Protein AF-T1B4V7-F1 (afdb_monomer_lite)

Sequence (181 aa):
TNVVMVLEKPEAGGIEYLVDGLLSFVREELDERRVRHLRLEKLRATAIGRPRYAVTLAGGRFEALGVRPTDPAPSMGTASAWSPLPDPDRFYSTGIPDFDQLLGGGYRRGSFNAFEIDVNVGIDDYYMLFLPTFLNFLAQSRGMIAILAAGESHDKLRDSITRSSPPHLFDTRVRIADYTA

InterPro domains:
  IPR027417 P-loop containing nucleoside triphosphate hydrolase [G3DSA:3.40.50.300] (1-66)
  IPR046777 GvpD, basic region 2 [PF20440] (82-158)

Secondary structure (DSSP, 8-state):
-------SSS--TTHHHH-SEEEEEEEEEETTEEEEEEEEEEETTS--S--EEEEE-GGG--EETT---SS-SSTT---PPP-PPPPPTTEE--S-HHHHHHTTSSEETT--------TTS-HHHHHHHHHHHHHHHHHTT--EEE-PPTT--HHHHHHHHHTTS-HHHHHHHEEE-----

Structure (mmCIF, N/CA/C/O backbone):
data_AF-T1B4V7-F1
#
_entry.id   AF-T1B4V7-F1
#
loop_
_atom_site.group_PDB
_atom_site.id
_atom_site.type_symbol
_atom_site.label_atom_id
_atom_site.label_alt_id
_atom_site.label_comp_id
_atom_site.label_asym_id
_atom_site.label_entity_id
_atom_site.label_seq_id
_atom_site.pdbx_PDB_ins_code
_atom_site.Cartn_x
_atom_site.Cartn_y
_atom_site.Cartn_z
_atom_site.occupancy
_atom_site.B_iso_or_equiv
_atom_site.auth_seq_id
_atom_site.auth_comp_id
_atom_site.auth_asym_id
_atom_site.auth_atom_id
_atom_site.pdbx_PDB_model_num
ATOM 1 N N . THR A 1 1 ? 24.544 15.494 -23.584 1.00 76.88 1 THR A N 1
ATOM 2 C CA . THR A 1 1 ? 23.154 15.519 -24.081 1.00 76.88 1 THR A CA 1
ATOM 3 C C . THR A 1 1 ? 22.549 14.158 -23.866 1.00 76.88 1 THR A C 1
ATOM 5 O O . THR A 1 1 ? 23.184 13.186 -24.248 1.00 76.88 1 THR A O 1
ATOM 8 N N . ASN A 1 2 ? 21.372 14.082 -23.247 1.00 87.25 2 ASN A N 1
ATOM 9 C CA . ASN A 1 2 ? 20.660 12.819 -23.056 1.00 87.25 2 ASN A CA 1
ATOM 10 C C . ASN A 1 2 ? 19.648 12.665 -24.194 1.00 87.25 2 ASN A C 1
ATOM 12 O O . ASN A 1 2 ? 18.925 13.614 -24.492 1.00 87.25 2 ASN A O 1
ATOM 16 N N . VAL A 1 3 ? 19.619 11.500 -24.839 1.00 90.44 3 VAL A N 1
ATOM 17 C CA . VAL A 1 3 ? 18.687 11.191 -25.932 1.00 90.44 3 VAL A CA 1
ATOM 18 C C . VAL A 1 3 ? 17.715 10.130 -25.438 1.00 90.44 3 VAL A C 1
ATOM 20 O O . VAL A 1 3 ? 18.140 9.107 -24.906 1.00 90.44 3 VAL A O 1
ATOM 23 N N . VAL A 1 4 ? 16.418 10.372 -25.618 1.00 90.81 4 VAL A N 1
ATOM 24 C CA . VAL A 1 4 ? 15.360 9.402 -25.319 1.00 90.81 4 VAL A CA 1
ATOM 25 C C . VAL A 1 4 ? 14.711 8.997 -26.633 1.00 90.81 4 VAL A C 1
ATOM 27 O O . VAL A 1 4 ? 14.265 9.852 -27.395 1.00 90.81 4 VAL A O 1
ATOM 30 N N . MET A 1 5 ? 14.679 7.694 -26.898 1.00 89.00 5 MET A N 1
ATOM 31 C CA . MET A 1 5 ? 14.020 7.112 -28.065 1.00 89.00 5 MET A CA 1
ATOM 32 C C . MET A 1 5 ? 12.770 6.370 -27.600 1.00 89.00 5 MET A C 1
ATOM 34 O O . MET A 1 5 ? 12.821 5.636 -26.614 1.00 89.00 5 MET A O 1
ATOM 38 N N . VAL A 1 6 ? 11.655 6.562 -28.303 1.00 89.75 6 VAL A N 1
ATOM 39 C CA . VAL A 1 6 ? 10.386 5.883 -28.018 1.00 89.75 6 VAL A CA 1
ATOM 40 C C . VAL A 1 6 ? 10.058 4.973 -29.190 1.00 89.75 6 VAL A C 1
ATOM 42 O O . VAL A 1 6 ? 10.059 5.407 -30.340 1.00 89.75 6 VAL A O 1
ATOM 45 N N . LEU A 1 7 ? 9.802 3.706 -28.881 1.00 87.56 7 LEU A N 1
ATOM 46 C CA . LEU A 1 7 ? 9.502 2.661 -29.849 1.00 87.56 7 LEU A CA 1
ATOM 47 C C . LEU A 1 7 ? 8.114 2.107 -29.534 1.00 87.56 7 LEU A C 1
ATOM 49 O O . LEU A 1 7 ? 7.861 1.674 -28.413 1.00 87.56 7 LEU A O 1
ATOM 53 N N . GLU A 1 8 ? 7.215 2.123 -30.515 1.00 82.50 8 GLU A N 1
ATOM 54 C CA . GLU A 1 8 ? 5.866 1.562 -30.353 1.00 82.50 8 GLU A CA 1
ATOM 55 C C . GLU A 1 8 ? 5.839 0.042 -30.531 1.00 82.50 8 GLU A C 1
ATOM 57 O O . GLU A 1 8 ? 4.991 -0.641 -29.959 1.00 82.50 8 GLU A O 1
ATOM 62 N N . LYS A 1 9 ? 6.772 -0.498 -31.322 1.00 78.00 9 LYS A N 1
ATOM 63 C CA . LYS A 1 9 ? 6.921 -1.935 -31.553 1.00 78.00 9 LYS A CA 1
ATOM 64 C C . LYS A 1 9 ? 8.273 -2.399 -31.011 1.00 78.00 9 LYS A C 1
ATOM 66 O O . LYS A 1 9 ? 9.273 -1.736 -31.288 1.00 78.00 9 LYS A O 1
ATOM 71 N N . PRO A 1 10 ? 8.318 -3.522 -30.272 1.00 63.84 10 PRO A N 1
ATOM 72 C CA . PRO A 1 10 ? 9.559 -4.036 -29.692 1.00 63.84 10 PRO A CA 1
ATOM 73 C C . PRO A 1 10 ? 10.567 -4.476 -30.762 1.00 63.84 10 PRO A C 1
ATOM 75 O O . PRO A 1 10 ? 11.769 -4.440 -30.530 1.00 63.84 10 PRO A O 1
ATOM 78 N N . GLU A 1 11 ? 10.097 -4.834 -31.957 1.00 66.50 11 GLU A N 1
ATOM 79 C CA . GLU A 1 11 ? 10.934 -5.214 -33.095 1.00 66.50 11 GLU A CA 1
ATOM 80 C C . GLU A 1 11 ? 11.570 -3.978 -33.749 1.00 66.50 11 GLU A C 1
ATOM 82 O O . GLU A 1 11 ? 11.170 -3.523 -34.818 1.00 66.50 11 GLU A O 1
ATOM 87 N N . ALA A 1 12 ? 12.569 -3.406 -33.082 1.00 61.97 12 ALA A N 1
ATOM 88 C CA . ALA A 1 12 ? 13.307 -2.240 -33.551 1.00 61.97 12 ALA A CA 1
ATOM 89 C C . ALA A 1 12 ? 14.755 -2.601 -33.909 1.00 61.97 12 ALA A C 1
ATOM 91 O O . ALA A 1 12 ? 15.695 -2.006 -33.386 1.00 61.97 12 ALA A O 1
ATOM 92 N N . GLY A 1 13 ? 14.929 -3.602 -34.780 1.00 65.56 13 GLY A N 1
ATOM 93 C CA . GLY A 1 13 ? 16.118 -3.808 -35.626 1.00 65.56 13 GLY A CA 1
ATOM 94 C C . GLY A 1 13 ? 17.509 -3.581 -35.005 1.00 65.56 13 GLY A C 1
ATOM 95 O O . GLY A 1 13 ? 18.394 -3.103 -35.707 1.00 65.56 13 GLY A O 1
ATOM 96 N N . GLY A 1 14 ? 17.717 -3.877 -33.715 1.00 76.81 14 GLY A N 1
ATOM 97 C CA . GLY A 1 14 ? 19.012 -3.755 -33.031 1.00 76.81 14 GLY A CA 1
ATOM 98 C C . GLY A 1 14 ? 19.321 -2.421 -32.327 1.00 76.81 14 GLY A C 1
ATOM 99 O O . GLY A 1 14 ? 20.409 -2.285 -31.762 1.00 76.81 14 GLY A O 1
ATOM 100 N N . ILE A 1 15 ? 18.401 -1.447 -32.283 1.00 81.69 15 ILE A N 1
ATOM 101 C CA . ILE A 1 15 ? 18.613 -0.165 -31.564 1.00 81.69 15 ILE A CA 1
ATOM 102 C C . ILE A 1 15 ? 18.854 -0.385 -30.056 1.00 81.69 15 ILE A C 1
ATOM 104 O O . ILE A 1 15 ? 19.644 0.324 -29.431 1.00 81.69 15 ILE A O 1
ATOM 108 N N . GLU A 1 16 ? 18.249 -1.423 -29.480 1.00 81.62 16 GLU A N 1
ATOM 109 C CA . GLU A 1 16 ? 18.448 -1.882 -28.095 1.00 81.62 16 GLU A CA 1
ATOM 110 C C . GLU A 1 16 ? 19.919 -2.145 -27.704 1.00 81.62 16 GLU A C 1
ATOM 112 O O . GLU A 1 16 ? 20.308 -2.012 -26.534 1.00 81.62 16 GLU A O 1
ATOM 117 N N . TYR A 1 17 ? 20.778 -2.472 -28.677 1.00 83.50 17 TYR A N 1
ATOM 118 C CA . TYR A 1 17 ? 22.205 -2.691 -28.436 1.00 83.50 17 TYR A CA 1
ATOM 119 C C . TYR A 1 17 ? 22.995 -1.383 -28.327 1.00 83.50 17 TYR A C 1
ATOM 121 O O . TYR A 1 17 ? 24.008 -1.339 -27.619 1.00 83.50 17 TYR A O 1
ATOM 129 N N . LEU A 1 18 ? 22.521 -0.313 -28.970 1.00 88.69 18 LEU A N 1
ATOM 130 C CA . LEU A 1 18 ? 23.199 0.984 -29.016 1.00 88.69 18 LEU A CA 1
ATOM 131 C C . LEU A 1 18 ? 22.969 1.807 -27.745 1.00 88.69 18 LEU A C 1
ATOM 133 O O . LEU A 1 18 ? 23.861 2.540 -27.327 1.00 88.69 18 LEU A O 1
ATOM 137 N N . VAL A 1 19 ? 21.807 1.655 -27.109 1.00 90.69 19 VAL A N 1
ATOM 138 C CA . VAL A 1 19 ? 21.424 2.441 -25.929 1.00 90.69 19 VAL A CA 1
ATOM 139 C C . VAL A 1 19 ? 22.084 1.947 -24.640 1.00 90.69 19 VAL A C 1
ATOM 141 O O . VAL A 1 19 ? 22.336 0.750 -24.458 1.00 90.69 19 VAL A O 1
ATOM 144 N N . ASP A 1 20 ? 22.324 2.868 -23.708 1.00 92.81 20 ASP A N 1
ATOM 145 C CA . ASP A 1 20 ? 22.823 2.547 -22.366 1.00 92.81 20 ASP A CA 1
ATOM 146 C C . ASP A 1 20 ? 21.711 2.057 -21.430 1.00 92.81 20 ASP A C 1
ATOM 148 O O . ASP A 1 20 ? 21.983 1.283 -20.514 1.00 92.81 20 ASP A O 1
ATOM 152 N N . GLY A 1 21 ? 20.460 2.448 -21.688 1.00 92.50 21 GLY A N 1
ATOM 153 C CA . GLY A 1 21 ? 19.286 2.022 -20.934 1.00 92.50 21 GLY A CA 1
ATOM 154 C C . GLY A 1 21 ? 18.156 1.556 -21.847 1.00 92.50 21 GLY A C 1
ATOM 155 O O . GLY A 1 21 ? 17.891 2.190 -22.866 1.00 92.50 21 GLY A O 1
ATOM 156 N N . LEU A 1 22 ? 17.487 0.466 -21.472 1.00 93.06 22 LEU A N 1
ATOM 157 C CA . LEU A 1 22 ? 16.302 -0.055 -22.151 1.00 93.06 22 LEU A CA 1
ATOM 158 C C . LEU A 1 22 ? 15.193 -0.292 -21.131 1.00 93.06 22 LEU A C 1
ATOM 160 O O . LEU A 1 22 ? 15.389 -0.979 -20.126 1.00 93.06 22 LEU A O 1
ATOM 164 N N . LEU A 1 23 ? 14.030 0.283 -21.417 1.00 92.81 23 LEU A N 1
ATOM 165 C CA . LEU A 1 23 ? 12.834 0.177 -20.603 1.00 92.81 23 LEU A CA 1
ATOM 166 C C . LEU A 1 23 ? 11.677 -0.304 -21.474 1.00 92.81 23 LEU A C 1
ATOM 168 O O . LEU A 1 23 ? 11.495 0.187 -22.588 1.00 92.81 23 LEU A O 1
ATOM 172 N N . SER A 1 24 ? 10.877 -1.221 -20.945 1.00 92.62 24 SER A N 1
ATOM 173 C CA . SER A 1 24 ? 9.689 -1.742 -21.618 1.00 92.62 24 SER A CA 1
ATOM 174 C C . SER A 1 24 ? 8.443 -1.439 -20.799 1.00 92.62 24 SER A C 1
ATOM 176 O O . SER A 1 24 ? 8.417 -1.645 -19.588 1.00 92.62 24 SER A O 1
ATOM 178 N N . PHE A 1 25 ? 7.395 -0.956 -21.459 1.00 92.56 25 PHE A N 1
ATOM 179 C CA . PHE A 1 25 ? 6.104 -0.684 -20.833 1.00 92.56 25 PHE A CA 1
ATOM 180 C C . PHE A 1 25 ? 5.121 -1.752 -21.277 1.00 92.56 25 PHE A C 1
ATOM 182 O O . PHE A 1 25 ? 4.835 -1.891 -22.464 1.00 92.56 25 PHE A O 1
ATOM 189 N N . VAL A 1 26 ? 4.613 -2.510 -20.316 1.00 91.94 26 VAL A N 1
ATOM 190 C CA . VAL A 1 26 ? 3.757 -3.659 -20.575 1.00 91.94 26 VAL A CA 1
ATOM 191 C C . VAL A 1 26 ? 2.392 -3.405 -19.959 1.00 91.94 26 VAL A C 1
ATOM 193 O O . VAL A 1 26 ? 2.258 -2.900 -18.841 1.00 91.94 26 VAL A O 1
ATOM 196 N N . ARG A 1 27 ? 1.362 -3.767 -20.716 1.00 93.25 27 ARG A N 1
ATOM 197 C CA . ARG A 1 27 ? -0.009 -3.887 -20.241 1.00 93.25 27 ARG A CA 1
ATOM 198 C C . ARG A 1 27 ? -0.362 -5.366 -20.261 1.00 93.25 27 ARG A C 1
ATOM 200 O O . ARG A 1 27 ? -0.266 -5.992 -21.310 1.00 93.25 27 ARG A O 1
ATOM 207 N N . GLU A 1 28 ? -0.817 -5.876 -19.130 1.00 93.81 28 GLU A N 1
ATOM 208 C CA . GLU A 1 28 ? -1.305 -7.244 -18.978 1.00 93.81 28 GLU A CA 1
ATOM 209 C C . GLU A 1 28 ? -2.691 -7.243 -18.322 1.00 93.81 28 GLU A C 1
ATOM 211 O O . GLU A 1 28 ? -3.182 -6.204 -17.859 1.00 93.81 28 GLU A O 1
ATOM 216 N N . GLU A 1 29 ? -3.338 -8.400 -18.325 1.00 95.06 29 GLU A N 1
ATOM 217 C CA . GLU A 1 29 ? -4.593 -8.642 -17.625 1.00 95.06 29 GLU A CA 1
ATOM 218 C C . GLU A 1 29 ? -4.355 -9.753 -16.604 1.00 95.06 29 GLU A C 1
ATOM 220 O O . GLU A 1 29 ? -3.835 -10.811 -16.952 1.00 95.06 29 GLU A O 1
ATOM 225 N N . LEU A 1 30 ? -4.673 -9.473 -15.344 1.00 88.62 30 LEU A N 1
ATOM 226 C CA . LEU A 1 30 ? -4.548 -10.389 -14.218 1.00 88.62 30 LEU A CA 1
ATOM 227 C C . LEU A 1 30 ? -5.901 -10.421 -13.518 1.00 88.62 30 LEU A C 1
ATOM 229 O O . LEU A 1 30 ? -6.369 -9.370 -13.084 1.00 88.62 30 LEU A O 1
ATOM 233 N N . ASP A 1 31 ? -6.533 -11.590 -13.450 1.00 88.88 31 ASP A N 1
ATOM 234 C CA . ASP A 1 31 ? -7.869 -11.770 -12.863 1.00 88.88 31 ASP A CA 1
ATOM 235 C C . ASP A 1 31 ? -8.888 -10.741 -13.382 1.00 88.88 31 ASP A C 1
ATOM 237 O O . ASP A 1 31 ? -9.536 -10.030 -12.614 1.00 88.88 31 ASP A O 1
ATOM 241 N N . GLU A 1 32 ? -8.952 -10.591 -14.712 1.00 93.12 32 GLU A N 1
ATOM 242 C CA . GLU A 1 32 ? -9.816 -9.627 -15.424 1.00 93.12 32 GLU A CA 1
ATOM 243 C C . GLU A 1 32 ? -9.515 -8.146 -15.108 1.00 93.12 32 GLU A C 1
ATOM 245 O O . GLU A 1 32 ? -10.226 -7.226 -15.526 1.00 93.12 32 GLU A O 1
ATOM 250 N N . ARG A 1 33 ? -8.424 -7.870 -14.385 1.00 89.62 33 ARG A N 1
ATOM 251 C CA . ARG A 1 33 ? -7.964 -6.519 -14.064 1.00 89.62 33 ARG A CA 1
ATOM 252 C C . ARG A 1 33 ? -6.768 -6.157 -14.915 1.00 89.62 33 ARG A C 1
ATOM 254 O O . ARG A 1 33 ? -5.754 -6.845 -14.975 1.00 89.62 33 ARG A O 1
ATOM 261 N N . ARG A 1 34 ? -6.851 -4.986 -15.537 1.00 93.12 34 ARG A N 1
ATOM 262 C CA . ARG A 1 34 ? -5.732 -4.427 -16.289 1.00 93.12 34 ARG A CA 1
ATOM 263 C C . ARG A 1 34 ? -4.623 -3.986 -15.340 1.00 93.12 34 ARG A C 1
ATOM 265 O O . ARG A 1 34 ? -4.784 -3.001 -14.619 1.00 93.12 34 ARG A O 1
ATOM 272 N N . VAL A 1 35 ? -3.466 -4.614 -15.469 1.00 94.50 35 VAL A N 1
ATOM 273 C CA . VAL A 1 35 ? -2.232 -4.213 -14.800 1.00 94.50 35 VAL A CA 1
ATOM 274 C C . VAL A 1 35 ? -1.309 -3.560 -15.824 1.00 94.50 35 VAL A C 1
ATOM 276 O O . VAL A 1 35 ? -1.239 -3.954 -16.989 1.00 94.50 35 VAL A O 1
ATOM 279 N N . ARG A 1 36 ? -0.621 -2.497 -15.409 1.00 95.25 36 ARG A N 1
ATOM 280 C CA . ARG A 1 36 ? 0.457 -1.892 -16.190 1.00 95.25 36 ARG A CA 1
ATOM 281 C C . ARG A 1 36 ? 1.724 -1.961 -15.376 1.00 95.25 36 ARG A C 1
ATOM 283 O O . ARG A 1 36 ? 1.711 -1.615 -14.194 1.00 95.25 36 ARG A O 1
ATOM 290 N N . HIS A 1 37 ? 2.812 -2.346 -16.015 1.00 94.81 37 HIS A N 1
ATOM 291 C CA . HIS A 1 37 ? 4.107 -2.333 -15.373 1.00 94.81 37 HIS A CA 1
ATOM 292 C C . HIS A 1 37 ? 5.199 -1.868 -16.332 1.00 94.81 37 HIS A C 1
ATOM 294 O O . HIS A 1 37 ? 5.160 -2.108 -17.538 1.00 94.81 37 HIS A O 1
ATOM 300 N N . LEU A 1 38 ? 6.178 -1.177 -15.767 1.00 94.25 38 LEU A N 1
ATOM 301 C CA . LEU A 1 38 ? 7.446 -0.858 -16.398 1.00 94.25 38 LEU A CA 1
ATOM 302 C C . LEU A 1 38 ? 8.445 -1.963 -16.064 1.00 94.25 38 LEU A C 1
ATOM 304 O O . LEU A 1 38 ? 8.512 -2.407 -14.915 1.00 94.25 38 LEU A O 1
ATOM 308 N N . ARG A 1 39 ? 9.247 -2.361 -17.047 1.00 94.19 39 ARG A N 1
ATOM 309 C CA . ARG A 1 39 ? 10.368 -3.278 -16.887 1.00 94.19 39 ARG A CA 1
ATOM 310 C C . ARG A 1 39 ? 11.678 -2.582 -17.247 1.00 94.19 39 ARG A C 1
ATOM 312 O O . ARG A 1 39 ? 11.792 -1.985 -18.314 1.00 94.19 39 ARG A O 1
ATOM 319 N N . LEU A 1 40 ? 12.651 -2.652 -16.345 1.00 94.06 40 LEU A N 1
ATOM 320 C CA . LEU A 1 40 ? 14.033 -2.251 -16.593 1.00 94.06 40 LEU A CA 1
ATOM 321 C C . LEU A 1 40 ? 14.744 -3.437 -17.250 1.00 94.06 40 LEU A C 1
ATOM 323 O O . LEU A 1 40 ? 15.087 -4.400 -16.569 1.00 94.06 40 LEU A O 1
ATOM 327 N N . GLU A 1 41 ? 14.924 -3.392 -18.568 1.00 92.62 41 GLU A N 1
ATOM 328 C CA . GLU A 1 41 ? 15.564 -4.483 -19.318 1.00 92.62 41 GLU A CA 1
ATOM 329 C C . GLU A 1 41 ? 17.089 -4.380 -19.277 1.00 92.62 41 GLU A C 1
ATOM 331 O O . GLU A 1 41 ? 17.797 -5.383 -19.223 1.00 92.62 41 GLU A O 1
ATOM 336 N N . LYS A 1 42 ? 17.610 -3.151 -19.304 1.00 92.31 42 LYS A N 1
ATOM 337 C CA . LYS A 1 42 ? 19.047 -2.879 -19.351 1.00 92.31 42 LYS A CA 1
ATOM 338 C C . LYS A 1 42 ? 19.333 -1.520 -18.740 1.00 92.31 42 LYS A C 1
ATOM 340 O O . LYS A 1 42 ? 18.660 -0.555 -19.083 1.00 92.31 42 LYS A O 1
ATOM 345 N N . LEU A 1 43 ? 20.368 -1.442 -17.909 1.00 94.06 43 LEU A N 1
ATOM 346 C CA . LEU A 1 43 ? 21.016 -0.200 -17.489 1.00 94.06 43 LEU A CA 1
ATOM 347 C C . LEU A 1 43 ? 22.529 -0.459 -17.439 1.00 94.06 43 LEU A C 1
ATOM 349 O O . LEU A 1 43 ? 23.008 -1.231 -16.610 1.00 94.06 43 LEU A O 1
ATOM 353 N N . ARG A 1 44 ? 23.306 0.128 -18.353 1.00 91.19 44 ARG A N 1
ATOM 354 C CA . ARG A 1 44 ? 24.766 -0.040 -18.356 1.00 91.19 44 ARG A CA 1
ATOM 355 C C . ARG A 1 44 ? 25.370 0.575 -17.096 1.00 91.19 44 ARG A C 1
ATOM 357 O O . ARG A 1 44 ? 24.972 1.653 -16.662 1.00 91.19 44 ARG A O 1
ATOM 364 N N . ALA A 1 45 ? 26.338 -0.141 -16.522 1.00 93.69 45 ALA A N 1
ATOM 365 C CA . ALA A 1 45 ? 27.064 0.242 -15.309 1.00 93.69 45 ALA A CA 1
ATOM 366 C C . ALA A 1 45 ? 26.184 0.521 -14.068 1.00 93.69 45 ALA A C 1
ATOM 368 O O . ALA A 1 45 ? 26.682 1.058 -13.084 1.00 93.69 45 ALA A O 1
ATOM 369 N N . THR A 1 46 ? 24.902 0.135 -14.084 1.00 93.19 46 THR A N 1
ATOM 370 C CA . THR A 1 46 ? 23.966 0.345 -12.970 1.00 93.19 46 THR A CA 1
ATOM 371 C C . THR A 1 46 ? 23.264 -0.966 -12.640 1.00 93.19 46 THR A C 1
ATOM 373 O O . THR A 1 46 ? 22.660 -1.591 -13.509 1.00 93.19 46 THR A O 1
ATOM 376 N N . ALA A 1 47 ? 23.331 -1.392 -11.380 1.00 91.62 47 ALA A N 1
ATOM 377 C CA . ALA A 1 47 ? 22.636 -2.593 -10.936 1.00 91.62 47 ALA A CA 1
ATOM 378 C C . ALA A 1 47 ? 21.114 -2.375 -10.933 1.00 91.62 47 ALA A C 1
ATOM 380 O O . ALA A 1 47 ? 20.617 -1.370 -10.424 1.00 91.62 47 ALA A O 1
ATOM 381 N N . ILE A 1 48 ? 20.369 -3.345 -11.462 1.00 91.69 48 ILE A N 1
ATOM 382 C CA . ILE A 1 48 ? 18.906 -3.360 -11.403 1.00 91.69 48 ILE A CA 1
ATOM 383 C C . ILE A 1 48 ? 18.500 -4.160 -10.164 1.00 91.69 48 ILE A C 1
ATOM 385 O O . ILE A 1 48 ? 18.509 -5.386 -10.185 1.00 91.69 48 ILE A O 1
ATOM 389 N N . GLY A 1 49 ? 18.163 -3.465 -9.074 1.00 88.56 49 GLY A N 1
ATOM 390 C CA . GLY A 1 49 ? 17.704 -4.113 -7.837 1.00 88.56 49 GLY A CA 1
ATOM 391 C C . GLY A 1 49 ? 16.277 -4.661 -7.946 1.00 88.56 49 GLY A C 1
ATOM 392 O O . GLY A 1 49 ? 16.003 -5.784 -7.534 1.00 88.56 49 GLY A O 1
ATOM 393 N N . ARG A 1 50 ? 15.368 -3.884 -8.548 1.00 88.94 50 ARG A N 1
ATOM 394 C CA . ARG A 1 50 ? 13.982 -4.284 -8.821 1.00 88.94 50 ARG A CA 1
ATOM 395 C C . ARG A 1 50 ? 13.696 -4.092 -10.314 1.00 88.94 50 ARG A C 1
ATOM 397 O O . ARG A 1 50 ? 13.663 -2.954 -10.769 1.00 88.94 50 ARG A O 1
ATOM 404 N N . PRO A 1 51 ? 13.488 -5.164 -11.096 1.00 91.75 51 PRO A N 1
ATOM 405 C CA . PRO A 1 51 ? 13.346 -5.048 -12.546 1.00 91.75 51 PRO A CA 1
ATOM 406 C C . PRO A 1 51 ? 11.942 -4.640 -12.998 1.00 91.75 51 PRO A C 1
ATOM 408 O O . PRO A 1 51 ? 11.796 -4.202 -14.132 1.00 91.75 51 PRO A O 1
ATOM 411 N N . ARG A 1 52 ? 10.907 -4.787 -12.157 1.00 92.38 52 ARG A N 1
ATOM 412 C CA . ARG A 1 52 ? 9.504 -4.503 -12.510 1.00 92.38 52 ARG A CA 1
ATOM 413 C C . ARG A 1 52 ? 8.847 -3.566 -11.501 1.00 92.38 52 ARG A C 1
ATOM 415 O O . ARG A 1 52 ? 8.916 -3.803 -10.292 1.00 92.38 52 ARG A O 1
ATOM 422 N N . TYR A 1 53 ? 8.148 -2.559 -12.014 1.00 92.62 53 TYR A N 1
ATOM 423 C CA . TYR A 1 53 ? 7.383 -1.590 -11.231 1.00 92.62 53 TYR A CA 1
ATOM 424 C C . TYR A 1 53 ? 5.964 -1.506 -11.771 1.00 92.62 53 TYR A C 1
ATOM 426 O O . TYR A 1 53 ? 5.784 -1.324 -12.972 1.00 92.62 53 TYR A O 1
ATOM 434 N N . ALA A 1 54 ? 4.962 -1.605 -10.898 1.00 92.56 54 ALA A N 1
ATOM 435 C CA . ALA A 1 54 ? 3.596 -1.264 -11.275 1.00 92.56 54 ALA A CA 1
ATOM 436 C C . ALA A 1 54 ? 3.521 0.233 -11.602 1.00 92.56 54 ALA A C 1
ATOM 438 O O . ALA A 1 54 ? 4.196 1.039 -10.960 1.00 92.56 54 ALA A O 1
ATOM 439 N N . VAL A 1 55 ? 2.724 0.606 -12.602 1.00 95.00 55 VAL A N 1
ATOM 440 C CA . VAL A 1 55 ? 2.602 2.002 -13.038 1.00 95.00 55 VAL A CA 1
ATOM 441 C C . VAL A 1 55 ? 1.146 2.420 -13.170 1.00 95.00 55 VAL A C 1
ATOM 443 O O . VAL A 1 55 ? 0.288 1.641 -13.590 1.00 95.00 55 VAL A O 1
ATOM 446 N N . THR A 1 56 ? 0.875 3.680 -12.853 1.00 92.25 56 THR A N 1
ATOM 447 C CA . THR A 1 56 ? -0.422 4.319 -13.067 1.00 92.25 56 THR A CA 1
ATOM 448 C C . THR A 1 56 ? -0.312 5.442 -14.095 1.00 92.25 56 THR A C 1
ATOM 450 O O . THR A 1 56 ? 0.757 6.005 -14.317 1.00 92.25 56 THR A O 1
ATOM 453 N N . LEU A 1 57 ? -1.439 5.723 -14.751 1.00 93.88 57 LEU A N 1
ATOM 454 C CA . LEU A 1 57 ? -1.644 6.878 -15.633 1.00 93.88 57 LEU A CA 1
ATOM 455 C C . LEU A 1 57 ? -2.720 7.816 -15.056 1.00 93.88 57 LEU A C 1
ATOM 457 O O . LEU A 1 57 ? -3.402 8.528 -15.797 1.00 93.88 57 LEU A O 1
ATOM 461 N N . ALA A 1 58 ? -2.955 7.744 -13.742 1.00 91.00 58 ALA A N 1
ATOM 462 C CA . ALA A 1 58 ? -3.982 8.522 -13.062 1.00 91.00 58 ALA A CA 1
ATOM 463 C C . ALA A 1 58 ? -3.770 10.025 -13.300 1.00 91.00 58 ALA A C 1
ATOM 465 O O . ALA A 1 58 ? -2.657 10.543 -13.209 1.00 91.00 58 ALA A O 1
ATOM 466 N N . GLY A 1 59 ? -4.842 10.730 -13.671 1.00 92.69 59 GLY A N 1
ATOM 467 C CA . GLY A 1 59 ? -4.768 12.155 -14.010 1.00 92.69 59 GLY A CA 1
ATOM 468 C C . GLY A 1 59 ? -3.866 12.476 -15.210 1.00 92.69 59 GLY A C 1
ATOM 469 O O . GLY A 1 59 ? -3.363 13.591 -15.299 1.00 92.69 59 GLY A O 1
ATOM 470 N N . GLY A 1 60 ? -3.613 11.506 -16.099 1.00 93.50 60 GLY A N 1
ATOM 471 C CA . GLY A 1 60 ? -2.729 11.680 -17.255 1.00 93.50 60 GLY A CA 1
ATOM 472 C C . GLY A 1 60 ? -1.238 11.717 -16.905 1.00 93.50 60 GLY A C 1
ATOM 473 O O . GLY A 1 60 ? -0.429 12.083 -17.753 1.00 93.50 60 GLY A O 1
ATOM 474 N N . ARG A 1 61 ? -0.861 11.348 -15.673 1.00 92.44 61 ARG A N 1
ATOM 475 C CA . ARG A 1 61 ? 0.532 11.336 -15.210 1.00 92.44 61 ARG A CA 1
ATOM 476 C C . ARG A 1 61 ? 1.072 9.918 -15.149 1.00 92.44 61 ARG A C 1
ATOM 478 O O . ARG A 1 61 ? 0.455 9.056 -14.534 1.00 92.44 61 ARG A O 1
ATOM 485 N N . PHE A 1 62 ? 2.225 9.696 -15.774 1.00 91.12 62 PHE A N 1
ATOM 486 C CA . PHE A 1 62 ? 2.963 8.446 -15.644 1.00 91.12 62 PHE A CA 1
ATOM 487 C C . PHE A 1 62 ? 3.686 8.411 -14.298 1.00 91.12 62 PHE A C 1
ATOM 489 O O . PHE A 1 62 ? 4.575 9.226 -14.054 1.00 91.12 62 PHE A O 1
ATOM 496 N N . GLU A 1 63 ? 3.319 7.458 -13.447 1.00 91.06 63 GLU A N 1
ATOM 497 C CA . GLU A 1 63 ? 3.893 7.312 -12.111 1.00 91.06 63 GLU A CA 1
ATOM 498 C C . GLU A 1 63 ? 4.157 5.838 -11.794 1.00 91.06 63 GLU A C 1
ATOM 500 O O . GLU A 1 63 ? 3.291 4.982 -11.992 1.00 91.06 63 GLU A O 1
ATOM 505 N N . ALA A 1 64 ? 5.365 5.541 -11.312 1.00 90.69 64 ALA A N 1
ATOM 506 C CA . ALA A 1 64 ? 5.747 4.213 -10.850 1.00 90.69 64 ALA A CA 1
ATOM 507 C C . ALA A 1 64 ? 5.438 4.062 -9.355 1.00 90.69 64 ALA A C 1
ATOM 509 O O . ALA A 1 64 ? 5.887 4.853 -8.529 1.00 90.69 64 ALA A O 1
ATOM 510 N N . LEU A 1 65 ? 4.689 3.019 -9.008 1.00 86.62 65 LEU A N 1
ATOM 511 C CA . LEU A 1 65 ? 4.248 2.751 -7.644 1.00 86.62 65 LEU A CA 1
ATOM 512 C C . LEU A 1 65 ? 5.351 2.065 -6.831 1.00 86.62 65 LEU A C 1
ATOM 514 O O . LEU A 1 65 ? 6.093 1.216 -7.334 1.00 86.62 65 LEU A O 1
ATOM 518 N N . GLY A 1 66 ? 5.434 2.402 -5.543 1.00 75.06 66 GLY A N 1
ATOM 519 C CA . GLY A 1 66 ? 6.392 1.787 -4.620 1.00 75.06 66 GLY A CA 1
ATOM 520 C C . GLY A 1 66 ? 7.851 2.176 -4.880 1.00 75.06 66 GLY A C 1
ATOM 521 O O . GLY A 1 66 ? 8.757 1.506 -4.382 1.00 75.06 66 GLY A O 1
ATOM 522 N N . VAL A 1 67 ? 8.093 3.246 -5.645 1.00 69.38 67 VAL A N 1
ATOM 523 C CA . VAL A 1 67 ? 9.397 3.909 -5.685 1.00 69.38 67 VAL A CA 1
ATOM 524 C C . VAL A 1 67 ? 9.512 4.722 -4.402 1.00 69.38 67 VAL A C 1
ATOM 526 O O . VAL A 1 67 ? 8.993 5.830 -4.300 1.00 69.38 67 VAL A O 1
ATOM 529 N N . ARG A 1 68 ? 10.157 4.150 -3.382 1.00 57.88 68 ARG A N 1
ATOM 530 C CA . ARG A 1 68 ? 10.626 4.964 -2.261 1.00 57.88 68 ARG A CA 1
ATOM 531 C C . ARG A 1 68 ? 11.734 5.864 -2.810 1.00 57.88 68 ARG A C 1
ATOM 533 O O . ARG A 1 68 ? 12.648 5.323 -3.439 1.00 57.88 68 ARG A O 1
ATOM 540 N N . PRO A 1 69 ? 11.669 7.194 -2.624 1.00 49.44 69 PRO A N 1
ATOM 541 C CA . PRO A 1 69 ? 12.816 8.042 -2.901 1.00 49.44 69 PRO A CA 1
ATOM 542 C C . PRO A 1 69 ? 14.045 7.437 -2.218 1.00 49.44 69 PRO A C 1
ATOM 544 O O . PRO A 1 69 ? 13.962 6.997 -1.073 1.00 49.44 69 PRO A O 1
ATOM 547 N N . THR A 1 70 ? 15.171 7.385 -2.925 1.00 45.03 70 THR A N 1
ATOM 548 C CA . THR A 1 70 ? 16.481 7.039 -2.348 1.00 45.03 70 THR A CA 1
ATOM 549 C C . THR A 1 70 ? 16.982 8.093 -1.366 1.00 45.03 70 THR A C 1
ATOM 551 O O . THR A 1 70 ? 18.046 7.912 -0.777 1.00 45.03 70 THR A O 1
ATOM 554 N N . ASP A 1 71 ? 16.237 9.186 -1.186 1.00 37.69 71 ASP A N 1
ATOM 555 C CA . ASP A 1 71 ? 16.463 10.082 -0.069 1.00 37.69 71 ASP A CA 1
ATOM 556 C C . ASP A 1 71 ? 16.372 9.272 1.228 1.00 37.69 71 ASP A C 1
ATOM 558 O O . ASP A 1 71 ? 15.458 8.449 1.377 1.00 37.69 71 ASP A O 1
ATOM 562 N N . PRO A 1 72 ? 17.304 9.468 2.179 1.00 38.47 72 PRO A N 1
ATOM 563 C CA . PRO A 1 72 ? 17.107 8.937 3.514 1.00 38.47 72 PRO A CA 1
ATOM 564 C C . PRO A 1 72 ? 15.712 9.376 3.942 1.00 38.47 72 PRO A C 1
ATOM 566 O O . PRO A 1 72 ? 15.391 10.563 3.827 1.00 38.47 72 PRO A O 1
ATOM 569 N N . ALA A 1 73 ? 14.878 8.411 4.354 1.00 40.69 73 ALA A N 1
ATOM 570 C CA . ALA A 1 73 ? 13.561 8.686 4.915 1.00 40.69 73 ALA A CA 1
ATOM 571 C C . ALA A 1 73 ? 13.678 9.964 5.753 1.00 40.69 73 ALA A C 1
ATOM 573 O O . ALA A 1 73 ? 14.600 9.990 6.579 1.00 40.69 73 ALA A O 1
ATOM 574 N N . PRO A 1 74 ? 12.876 11.018 5.482 1.00 35.78 74 PRO A N 1
ATOM 575 C CA . PRO A 1 74 ? 13.079 12.341 6.061 1.00 35.78 74 PRO A CA 1
ATOM 576 C C . PRO A 1 74 ? 13.440 12.172 7.531 1.00 35.78 74 PRO A C 1
ATOM 578 O O . PRO A 1 74 ? 12.675 11.570 8.286 1.00 35.78 74 PRO A O 1
ATOM 581 N N . SER A 1 75 ? 14.682 12.554 7.848 1.00 36.75 75 SER A N 1
ATOM 582 C CA . SER A 1 75 ? 15.387 12.326 9.112 1.00 36.75 75 SER A CA 1
ATOM 583 C C . SER A 1 75 ? 14.417 12.208 10.278 1.00 36.75 75 SER A C 1
ATOM 585 O O . SER A 1 75 ? 13.909 13.262 10.627 1.00 36.75 75 SER A O 1
ATOM 587 N N . MET A 1 76 ? 14.147 10.999 10.816 1.00 40.50 76 MET A N 1
ATOM 588 C CA . MET A 1 76 ? 13.284 10.698 11.991 1.00 40.50 76 MET A CA 1
ATOM 589 C C . MET A 1 76 ? 12.518 11.915 12.538 1.00 40.50 76 MET A C 1
ATOM 591 O O . MET A 1 76 ? 12.714 12.365 13.666 1.00 40.50 76 ME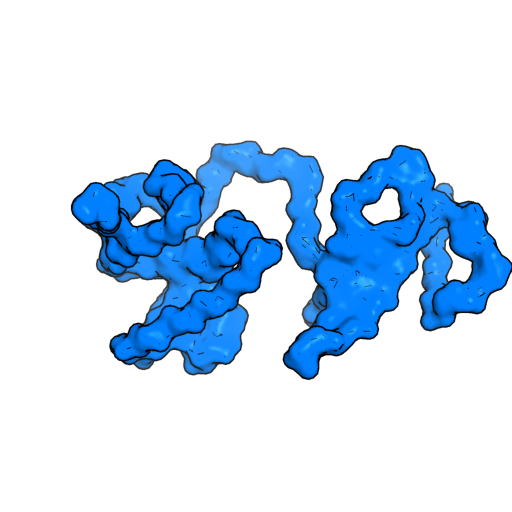T A O 1
ATOM 595 N N . GLY A 1 77 ? 11.692 12.505 11.686 1.00 37.47 77 GLY A N 1
ATOM 596 C CA . GLY A 1 77 ? 11.223 13.864 11.876 1.00 37.47 77 GLY A CA 1
ATOM 597 C C . GLY A 1 77 ? 9.778 13.681 12.177 1.00 37.47 77 GLY A C 1
ATOM 598 O O . GLY A 1 77 ? 9.012 13.584 11.227 1.00 37.47 77 GLY A O 1
ATOM 599 N N . THR A 1 78 ? 9.489 13.453 13.465 1.00 45.75 78 THR A N 1
ATOM 600 C CA . THR A 1 78 ? 8.158 13.245 14.056 1.00 45.75 78 THR A CA 1
ATOM 601 C C . THR A 1 78 ? 7.147 12.841 12.998 1.00 45.75 78 THR A C 1
ATOM 603 O O . THR A 1 78 ? 6.517 13.719 12.402 1.00 45.75 78 THR A O 1
ATOM 606 N N . ALA A 1 79 ? 7.056 11.540 12.698 1.00 55.47 79 ALA A N 1
ATOM 607 C CA . ALA A 1 79 ? 6.031 11.054 11.786 1.00 55.47 79 ALA A CA 1
ATOM 608 C C . ALA A 1 79 ? 4.717 11.743 12.168 1.00 55.47 79 ALA A C 1
ATOM 610 O O . ALA A 1 79 ? 4.325 11.734 13.338 1.00 55.47 79 ALA A O 1
ATOM 611 N N . SER A 1 80 ? 4.162 12.488 11.206 1.00 64.06 80 SER A N 1
ATOM 612 C CA . SER A 1 80 ? 3.031 13.371 11.468 1.00 64.06 80 SER A CA 1
ATOM 613 C C . SER A 1 80 ? 1.950 12.551 12.158 1.00 64.06 80 SER A C 1
ATOM 615 O O . SER A 1 80 ? 1.693 11.410 11.756 1.00 64.06 80 SER A O 1
ATOM 617 N N . ALA A 1 81 ? 1.388 13.092 13.238 1.00 78.44 81 ALA A N 1
ATOM 618 C CA . ALA A 1 81 ? 0.323 12.415 13.955 1.00 78.44 81 ALA A CA 1
ATOM 619 C C . ALA A 1 81 ? -0.781 12.045 12.957 1.00 78.44 81 ALA A C 1
ATOM 621 O O . ALA A 1 81 ? -1.169 12.868 12.125 1.00 78.44 81 ALA A O 1
ATOM 622 N N . TRP A 1 82 ? -1.254 10.801 13.021 1.00 90.25 82 TRP A N 1
ATOM 623 C CA . TRP A 1 82 ? -2.294 10.307 12.132 1.00 90.25 82 TRP A CA 1
ATOM 624 C C . TRP A 1 82 ? -3.502 11.250 12.132 1.00 90.25 82 TRP A C 1
ATOM 626 O O . TRP A 1 82 ? -4.065 11.549 13.188 1.00 90.25 82 TRP A O 1
ATOM 636 N N . SER A 1 83 ? -3.907 11.708 10.946 1.00 91.12 83 SER A N 1
ATOM 637 C CA . SER A 1 83 ? -5.124 12.498 10.772 1.00 91.12 83 SER A CA 1
ATOM 638 C C . SER A 1 83 ? -6.280 11.544 10.463 1.00 91.12 83 SER A C 1
ATOM 640 O O . SER A 1 83 ? -6.260 10.906 9.409 1.00 91.12 83 SER A O 1
ATOM 642 N N . PRO A 1 84 ? -7.256 11.375 11.373 1.00 93.25 84 PRO A N 1
ATOM 643 C CA . PRO A 1 84 ? -8.323 10.409 11.172 1.00 93.25 84 PRO A CA 1
ATOM 644 C C . PRO A 1 84 ? -9.274 10.835 10.052 1.00 93.25 84 PRO A C 1
ATOM 646 O O . PRO A 1 84 ? -9.671 11.998 9.962 1.00 93.25 84 PRO A O 1
ATOM 649 N N . LEU A 1 85 ? -9.701 9.858 9.255 1.00 96.12 85 LEU A N 1
ATOM 650 C CA . LEU A 1 85 ? -10.799 9.997 8.310 1.00 96.12 85 LEU A CA 1
ATOM 651 C C . LEU A 1 85 ? -12.118 9.687 9.047 1.00 96.12 85 LEU A C 1
ATOM 653 O O . LEU A 1 85 ? -12.251 8.583 9.594 1.00 96.12 85 LEU A O 1
ATOM 657 N N . PRO A 1 86 ? -13.076 10.636 9.114 1.00 96.38 86 PRO A N 1
ATOM 658 C CA . PRO A 1 86 ? -14.321 10.438 9.847 1.00 96.38 86 PRO A CA 1
ATOM 659 C C . PRO A 1 86 ? -15.135 9.262 9.311 1.00 96.38 86 PRO A C 1
ATOM 661 O O . PRO A 1 86 ? -15.226 9.043 8.105 1.00 96.38 86 PRO A O 1
ATOM 664 N N . ASP A 1 87 ? -15.778 8.540 10.223 1.00 96.38 87 ASP A N 1
ATOM 665 C CA . ASP A 1 87 ? -16.714 7.481 9.867 1.00 96.38 87 ASP A CA 1
ATOM 666 C C . ASP A 1 87 ? -17.970 8.044 9.176 1.00 96.38 87 ASP A C 1
ATOM 668 O O . ASP A 1 87 ? -18.622 8.942 9.719 1.00 96.38 87 ASP A O 1
ATOM 672 N N . PRO A 1 88 ? -18.403 7.457 8.051 1.00 93.38 88 PRO A N 1
ATOM 673 C CA . PRO A 1 88 ? -19.762 7.640 7.556 1.00 93.38 88 PRO A CA 1
ATOM 674 C C . PRO A 1 88 ? -20.790 6.989 8.498 1.00 93.38 88 PRO A C 1
ATOM 676 O O . PRO A 1 88 ? -20.479 6.048 9.225 1.00 93.38 88 PRO A O 1
ATOM 679 N N . ASP A 1 89 ? -22.049 7.430 8.447 1.00 91.50 89 ASP A N 1
ATOM 680 C CA . ASP A 1 89 ? -23.109 7.017 9.389 1.00 91.50 89 ASP A CA 1
ATOM 681 C C . ASP A 1 89 ? -23.186 5.486 9.605 1.00 91.50 89 ASP A C 1
ATOM 683 O O . ASP A 1 89 ? -23.050 4.971 10.717 1.00 91.50 89 ASP A O 1
ATOM 687 N N . ARG A 1 90 ? -23.277 4.714 8.515 1.00 96.00 90 ARG A N 1
ATOM 688 C CA . ARG A 1 90 ? -23.429 3.246 8.555 1.00 96.00 90 ARG A CA 1
ATOM 689 C C . ARG A 1 90 ? -22.116 2.458 8.476 1.00 96.00 90 ARG A C 1
ATOM 691 O O . ARG A 1 90 ? -22.157 1.224 8.395 1.00 96.00 90 ARG A O 1
ATOM 698 N N . PHE A 1 91 ? -20.969 3.134 8.500 1.00 97.62 91 PHE A N 1
ATOM 699 C CA . PHE A 1 91 ? -19.667 2.535 8.210 1.00 97.62 91 PHE A CA 1
ATOM 700 C C . PHE A 1 91 ? -18.589 2.957 9.215 1.00 97.62 91 PHE A C 1
ATOM 702 O O . PHE A 1 91 ? -18.741 3.923 9.954 1.00 97.62 91 PHE A O 1
ATOM 709 N N . TYR A 1 92 ? -17.497 2.206 9.242 1.00 97.25 92 TYR A N 1
ATOM 710 C CA . TYR A 1 92 ? -16.218 2.614 9.796 1.00 97.25 92 TYR A CA 1
ATOM 711 C C . TYR A 1 92 ? -15.273 2.899 8.639 1.00 97.25 92 TYR A C 1
ATOM 713 O O . TYR A 1 92 ? -15.134 2.065 7.741 1.00 97.25 92 TYR A O 1
ATOM 721 N N . SER A 1 93 ? -14.603 4.047 8.675 1.00 97.06 93 SER A N 1
ATOM 722 C CA . SER A 1 93 ? -13.595 4.350 7.665 1.00 97.06 93 SER A CA 1
ATOM 723 C C . SER A 1 93 ? -12.358 3.461 7.852 1.00 97.06 93 SER A C 1
ATOM 725 O O . SER A 1 93 ? -11.858 3.288 8.969 1.00 97.06 93 SER A O 1
ATOM 727 N N . THR A 1 94 ? -11.828 2.943 6.746 1.00 96.75 94 THR A N 1
ATOM 728 C CA . THR A 1 94 ? -10.560 2.202 6.676 1.00 96.75 94 THR A CA 1
ATOM 729 C C . THR A 1 94 ? -9.338 3.090 6.927 1.00 96.75 94 THR A C 1
ATOM 731 O O . THR A 1 94 ? -8.228 2.578 7.054 1.00 96.75 94 THR A O 1
ATOM 734 N N . GLY A 1 95 ? -9.518 4.414 6.989 1.00 95.75 95 GLY A N 1
ATOM 735 C CA . GLY A 1 95 ? -8.429 5.388 7.024 1.00 95.75 95 GLY A CA 1
ATOM 736 C C . GLY A 1 95 ? -7.810 5.674 5.651 1.00 95.75 95 GLY A C 1
ATOM 737 O O . GLY A 1 95 ? -6.914 6.509 5.561 1.00 95.75 95 GLY A O 1
ATOM 738 N N . ILE A 1 96 ? -8.281 5.012 4.588 1.00 95.56 96 ILE A N 1
ATOM 739 C CA . ILE A 1 96 ? -7.819 5.192 3.208 1.00 95.56 96 ILE A CA 1
ATOM 740 C C . ILE A 1 96 ? -9.033 5.611 2.359 1.00 95.56 96 ILE A C 1
ATOM 742 O O . ILE A 1 96 ? -9.889 4.768 2.088 1.00 95.56 96 ILE A O 1
ATOM 746 N N . PRO A 1 97 ? -9.125 6.875 1.898 1.00 95.12 97 PRO A N 1
ATOM 747 C CA . PRO A 1 97 ? -10.285 7.359 1.141 1.00 95.12 97 PRO A CA 1
ATOM 748 C C . PRO A 1 97 ? -10.627 6.506 -0.088 1.00 95.12 97 PRO A C 1
ATOM 750 O O . PRO A 1 97 ? -11.785 6.148 -0.296 1.00 95.12 97 PRO A O 1
ATOM 753 N N . ASP A 1 98 ? -9.613 6.124 -0.866 1.00 93.62 98 ASP A N 1
ATOM 754 C CA . ASP A 1 98 ? -9.798 5.310 -2.072 1.00 93.62 98 ASP A CA 1
ATOM 755 C C . ASP A 1 98 ? -10.306 3.901 -1.734 1.00 93.62 98 ASP A C 1
ATOM 757 O O . ASP A 1 98 ? -11.088 3.316 -2.487 1.00 93.62 98 ASP A O 1
ATOM 761 N N . PHE A 1 99 ? -9.900 3.356 -0.582 1.00 95.62 99 PHE A N 1
ATOM 762 C CA . PHE A 1 99 ? -10.360 2.044 -0.146 1.00 95.62 99 PHE A CA 1
ATOM 763 C C . PHE A 1 99 ? -11.781 2.109 0.420 1.00 95.62 99 PHE A C 1
ATOM 765 O O . PHE A 1 99 ? -12.600 1.245 0.115 1.00 95.62 99 PHE A O 1
ATOM 772 N N . ASP A 1 100 ? -12.122 3.178 1.143 1.00 96.75 100 ASP A N 1
ATOM 773 C CA . ASP A 1 100 ? -13.501 3.445 1.552 1.00 96.75 100 ASP A CA 1
ATOM 774 C C . ASP A 1 100 ? -14.421 3.545 0.336 1.00 96.75 100 ASP A C 1
ATOM 776 O O . ASP A 1 100 ? -15.485 2.925 0.323 1.00 96.75 100 ASP A O 1
ATOM 780 N N . GLN A 1 101 ? -13.997 4.256 -0.713 1.00 95.88 101 GLN A N 1
ATOM 781 C CA . GLN A 1 101 ? -14.746 4.343 -1.964 1.00 95.88 101 GLN A CA 1
ATOM 782 C C . GLN A 1 101 ? -14.916 2.967 -2.622 1.00 95.88 101 GLN A C 1
ATOM 784 O O . GLN A 1 101 ? -16.027 2.632 -3.037 1.00 95.88 101 GLN A O 1
ATOM 789 N N . LEU A 1 102 ? -13.852 2.159 -2.682 1.00 94.38 102 LEU A N 1
ATOM 790 C CA . LEU A 1 102 ? -13.899 0.803 -3.237 1.00 94.38 102 LEU A CA 1
ATOM 791 C C . LEU A 1 102 ? -14.893 -0.098 -2.486 1.00 94.38 102 LEU A C 1
ATOM 793 O O . LEU A 1 102 ? -15.589 -0.897 -3.108 1.00 94.38 102 LEU A O 1
ATOM 797 N N . LEU A 1 103 ? -14.986 0.051 -1.163 1.00 95.12 103 LEU A N 1
ATOM 798 C CA . LEU A 1 103 ? -15.908 -0.702 -0.307 1.00 95.12 103 LEU A CA 1
ATOM 799 C C . LEU A 1 103 ? -17.329 -0.107 -0.254 1.00 95.12 103 LEU A C 1
ATOM 801 O O . LEU A 1 103 ? -18.205 -0.659 0.414 1.00 95.12 103 LEU A O 1
ATOM 805 N N . GLY A 1 104 ? -17.585 1.013 -0.940 1.00 95.00 104 GLY A N 1
ATOM 806 C CA . GLY A 1 104 ? -18.883 1.696 -0.920 1.00 95.00 104 GLY A CA 1
ATOM 807 C C . GLY A 1 104 ? -19.177 2.457 0.380 1.00 95.00 104 GLY A C 1
ATOM 808 O O . GLY A 1 104 ? -20.343 2.639 0.729 1.00 95.00 104 GLY A O 1
ATOM 809 N N . GLY A 1 105 ? -18.137 2.889 1.097 1.00 95.12 105 GLY A N 1
ATOM 810 C CA . GLY A 1 105 ? -18.213 3.687 2.326 1.00 95.12 105 GLY A CA 1
ATOM 811 C C . GLY A 1 105 ? -17.284 3.237 3.461 1.00 95.12 105 GLY A C 1
ATOM 812 O O . GLY A 1 105 ? -17.327 3.837 4.530 1.00 95.12 105 GLY A O 1
ATOM 813 N N . GLY A 1 106 ? -16.474 2.193 3.264 1.00 97.06 106 GLY A N 1
ATOM 814 C CA . GLY A 1 106 ? -15.637 1.573 4.300 1.00 97.06 106 GLY A CA 1
ATOM 815 C C . GLY A 1 106 ? -16.242 0.280 4.857 1.00 97.06 106 GLY A C 1
ATOM 816 O O . GLY A 1 106 ? -17.066 -0.373 4.213 1.00 97.06 106 GLY A O 1
ATOM 817 N N . TYR A 1 107 ? -15.859 -0.112 6.071 1.00 97.12 107 TYR A N 1
ATOM 818 C CA . TYR A 1 107 ? -16.379 -1.324 6.710 1.00 97.12 107 TYR A CA 1
ATOM 819 C C . TYR A 1 107 ? -17.788 -1.090 7.251 1.00 97.12 107 TYR A C 1
ATOM 821 O O . TYR A 1 107 ? -17.999 -0.225 8.097 1.00 97.12 107 TYR A O 1
ATOM 829 N N . ARG A 1 108 ? -18.784 -1.875 6.830 1.00 97.25 108 ARG A N 1
ATOM 830 C CA . ARG A 1 108 ? -20.154 -1.740 7.359 1.00 97.25 108 ARG A CA 1
ATOM 831 C C . ARG A 1 108 ? -20.167 -1.985 8.877 1.00 97.25 108 ARG A C 1
ATOM 833 O O . ARG A 1 108 ? -19.575 -2.953 9.354 1.00 97.25 108 ARG A O 1
ATOM 840 N N . ARG A 1 109 ? -20.872 -1.160 9.659 1.00 95.75 109 ARG A N 1
ATOM 841 C CA . ARG A 1 109 ? -21.014 -1.394 11.111 1.00 95.75 109 ARG A CA 1
ATOM 842 C C . ARG A 1 109 ? -21.647 -2.766 11.380 1.00 95.75 109 ARG A C 1
ATOM 844 O O . ARG A 1 109 ? -22.624 -3.132 10.731 1.00 95.75 109 ARG A O 1
ATOM 851 N N . GLY A 1 110 ? -21.076 -3.519 12.323 1.00 94.81 110 GLY A N 1
ATOM 852 C CA . GLY A 1 110 ? -21.523 -4.878 12.661 1.00 94.81 110 GLY A CA 1
ATOM 853 C C . GLY A 1 110 ? -21.191 -5.950 11.614 1.00 94.81 110 GLY A C 1
ATOM 854 O O . GLY A 1 110 ? -21.741 -7.044 11.684 1.00 94.81 110 GLY A O 1
ATOM 855 N N . SER A 1 111 ? -20.334 -5.648 10.633 1.00 95.69 111 SER A N 1
ATOM 856 C CA . SER A 1 111 ? -19.882 -6.632 9.642 1.00 95.69 111 SER A CA 1
ATOM 857 C C . SER A 1 111 ? -18.654 -7.417 10.099 1.00 95.69 111 SER A C 1
ATOM 859 O O . SER A 1 111 ? -17.883 -6.969 10.946 1.00 95.69 111 SER A O 1
ATOM 861 N N . PHE A 1 112 ? -18.468 -8.577 9.472 1.00 95.81 112 PHE A N 1
ATOM 862 C CA . PHE A 1 112 ? -17.223 -9.332 9.475 1.00 95.81 112 PHE A CA 1
ATOM 863 C C . PHE A 1 112 ? -16.548 -9.145 8.113 1.00 95.81 112 PHE A C 1
ATOM 865 O O . PHE A 1 112 ? -17.178 -9.389 7.083 1.00 95.81 112 PHE A O 1
ATOM 872 N N . ASN A 1 113 ? -15.298 -8.683 8.107 1.00 94.69 113 ASN A N 1
ATOM 873 C CA . ASN A 1 113 ? -14.538 -8.408 6.887 1.00 94.69 113 ASN A CA 1
ATOM 874 C C . ASN A 1 113 ? -13.367 -9.389 6.825 1.00 94.69 113 ASN A C 1
ATOM 876 O O . ASN A 1 113 ? -12.523 -9.388 7.719 1.00 94.69 113 ASN A O 1
ATOM 880 N N . ALA A 1 114 ? -13.346 -10.233 5.795 1.00 94.56 114 ALA A N 1
ATOM 881 C CA . ALA A 1 114 ? -12.304 -11.229 5.586 1.00 94.56 114 ALA A CA 1
ATOM 882 C C . ALA A 1 114 ? -11.332 -10.754 4.505 1.00 94.56 114 ALA A C 1
ATOM 884 O O . ALA A 1 114 ? -11.756 -10.261 3.459 1.00 94.56 114 ALA A O 1
ATOM 885 N N . PHE A 1 115 ? -10.041 -10.934 4.763 1.00 92.12 115 PHE A N 1
ATOM 886 C CA . PHE A 1 115 ? -8.968 -10.641 3.824 1.00 92.12 115 PHE A CA 1
ATOM 887 C C . PHE A 1 115 ? -8.184 -11.918 3.564 1.00 92.12 115 PHE A C 1
ATOM 8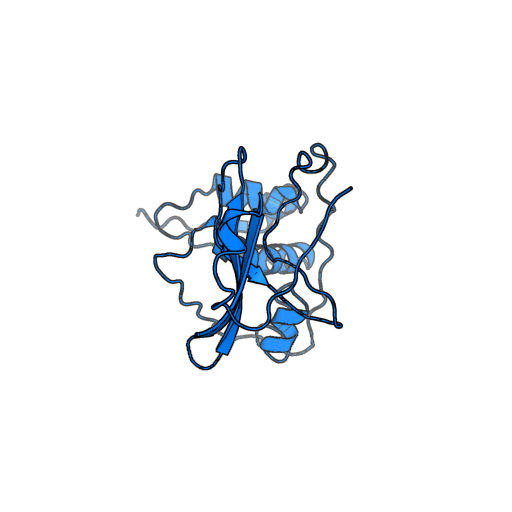89 O O . PHE A 1 115 ? -7.648 -12.516 4.495 1.00 92.12 115 PHE A O 1
ATOM 896 N N . GLU A 1 116 ? -8.132 -12.326 2.302 1.00 91.12 116 GLU A N 1
ATOM 897 C CA . GLU A 1 116 ? -7.279 -13.419 1.852 1.00 91.12 116 GLU A CA 1
ATOM 898 C C . GLU A 1 116 ? -5.938 -12.840 1.404 1.00 91.12 116 GLU A C 1
ATOM 900 O O . GLU A 1 116 ? -5.889 -11.882 0.629 1.00 91.12 116 GLU A O 1
ATOM 905 N N . ILE A 1 117 ? -4.854 -13.387 1.949 1.00 88.06 117 ILE A N 1
ATOM 906 C CA . ILE A 1 117 ? -3.493 -12.912 1.718 1.00 88.06 117 ILE A CA 1
ATOM 907 C C . ILE A 1 117 ? -2.719 -14.062 1.081 1.00 88.06 117 ILE A C 1
ATOM 909 O O . ILE A 1 117 ? -2.616 -15.141 1.664 1.00 88.06 117 ILE A O 1
ATOM 913 N N . ASP A 1 118 ? -2.197 -13.830 -0.122 1.00 88.81 118 ASP A N 1
ATOM 914 C CA . ASP A 1 118 ? -1.378 -14.811 -0.834 1.00 88.81 118 ASP A CA 1
ATOM 915 C C . ASP A 1 118 ? -0.029 -15.019 -0.124 1.00 88.81 118 ASP A C 1
ATOM 917 O O . ASP A 1 118 ? 0.517 -14.097 0.484 1.00 88.81 118 ASP A O 1
ATOM 921 N N . VAL A 1 119 ? 0.546 -16.219 -0.240 1.00 85.69 119 VAL A N 1
ATOM 922 C CA . VAL A 1 119 ? 1.841 -16.582 0.371 1.00 85.69 119 VAL A CA 1
ATOM 923 C C . VAL A 1 119 ? 3.003 -15.689 -0.074 1.00 85.69 119 VAL A C 1
ATOM 925 O O . VAL A 1 119 ? 4.020 -15.615 0.613 1.00 85.69 119 VAL A O 1
ATOM 928 N N . ASN A 1 120 ? 2.865 -15.011 -1.215 1.00 85.81 120 ASN A N 1
ATOM 929 C CA . ASN A 1 120 ? 3.866 -14.092 -1.751 1.00 85.81 120 ASN A CA 1
ATOM 930 C C . ASN A 1 120 ? 3.727 -12.652 -1.228 1.00 85.81 120 ASN A C 1
ATOM 932 O O . ASN A 1 120 ? 4.513 -11.790 -1.623 1.00 85.81 120 ASN A O 1
ATOM 936 N N . VAL A 1 121 ? 2.741 -12.368 -0.371 1.00 85.31 121 VAL A N 1
ATOM 937 C CA . VAL A 1 121 ? 2.547 -11.052 0.249 1.00 85.31 121 VAL A CA 1
ATOM 938 C C . VAL A 1 121 ? 3.216 -11.045 1.619 1.00 85.31 121 VAL A C 1
ATOM 940 O O . VAL A 1 121 ? 2.821 -11.775 2.529 1.00 85.31 121 VAL A O 1
ATOM 943 N N . GLY A 1 122 ? 4.247 -10.212 1.777 1.00 83.94 122 GLY A N 1
ATOM 944 C CA . GLY A 1 122 ? 4.951 -10.080 3.045 1.00 83.94 122 GLY A CA 1
ATOM 945 C C . GLY A 1 122 ? 4.096 -9.405 4.118 1.00 83.94 122 GLY A C 1
ATOM 946 O O . GLY A 1 122 ? 3.153 -8.670 3.821 1.00 83.94 122 GLY A O 1
ATOM 947 N N . ILE A 1 123 ? 4.477 -9.600 5.385 1.00 82.31 123 ILE A N 1
ATOM 948 C CA . ILE A 1 123 ? 3.826 -8.938 6.528 1.00 82.31 123 ILE A CA 1
ATOM 949 C C . ILE A 1 123 ? 3.806 -7.419 6.332 1.00 82.31 123 ILE A C 1
ATOM 951 O O . ILE A 1 123 ? 2.753 -6.793 6.399 1.00 82.31 123 ILE A O 1
ATOM 955 N N . ASP A 1 124 ? 4.953 -6.831 5.996 1.00 82.62 124 ASP A N 1
ATOM 956 C CA . ASP A 1 124 ? 5.064 -5.383 5.801 1.00 82.62 124 ASP A CA 1
ATOM 957 C C . ASP A 1 124 ? 4.168 -4.864 4.659 1.00 82.62 124 ASP A C 1
ATOM 959 O O . ASP A 1 124 ? 3.696 -3.726 4.722 1.00 82.62 124 ASP A O 1
ATOM 963 N N . ASP A 1 125 ? 3.905 -5.686 3.637 1.00 83.44 125 ASP A N 1
ATOM 964 C CA . ASP A 1 125 ? 3.104 -5.301 2.473 1.00 83.44 125 ASP A CA 1
ATOM 965 C C . ASP A 1 125 ? 1.622 -5.192 2.831 1.00 83.44 125 ASP A C 1
ATOM 967 O O . ASP A 1 125 ? 0.989 -4.176 2.540 1.00 83.44 125 ASP A O 1
ATOM 971 N N . TYR A 1 126 ? 1.054 -6.194 3.510 1.00 86.81 126 TYR A N 1
ATOM 972 C CA . TYR A 1 126 ? -0.354 -6.113 3.899 1.00 86.81 126 TYR A CA 1
ATOM 973 C C . TYR A 1 126 ? -0.568 -5.116 5.051 1.00 86.81 126 TYR A C 1
ATOM 975 O O . TYR A 1 126 ? -1.637 -4.508 5.153 1.00 86.81 126 TYR A O 1
ATOM 983 N N . TYR A 1 127 ? 0.443 -4.876 5.897 1.00 87.25 127 TYR A N 1
ATOM 984 C CA . TYR A 1 127 ? 0.379 -3.823 6.917 1.00 87.25 127 TYR A CA 1
ATOM 985 C C . TYR A 1 127 ? 0.201 -2.433 6.294 1.00 87.25 127 TYR A C 1
ATOM 987 O O . TYR A 1 127 ? -0.414 -1.575 6.927 1.00 87.25 127 TYR A O 1
ATOM 995 N N . MET A 1 128 ? 0.640 -2.200 5.048 1.00 85.31 128 MET A N 1
ATOM 996 C CA . MET A 1 128 ? 0.329 -0.948 4.343 1.00 85.31 128 MET A CA 1
ATOM 997 C C . MET A 1 128 ? -1.177 -0.729 4.159 1.00 85.31 128 MET A C 1
ATOM 999 O O . MET A 1 128 ? -1.622 0.418 4.139 1.00 85.31 128 MET A O 1
ATOM 1003 N N . LEU A 1 129 ? -1.960 -1.807 4.048 1.00 89.88 129 LEU A N 1
ATOM 1004 C CA . LEU A 1 129 ? -3.413 -1.742 3.916 1.00 89.88 129 LEU A CA 1
ATOM 1005 C C . LEU A 1 129 ? -4.107 -1.601 5.279 1.00 89.88 129 LEU A C 1
ATOM 1007 O O . LEU A 1 129 ? -5.035 -0.806 5.415 1.00 89.88 129 LEU A O 1
ATOM 1011 N N . PHE A 1 130 ? -3.665 -2.347 6.299 1.00 92.44 130 PHE A N 1
ATOM 1012 C CA . PHE A 1 130 ? -4.374 -2.400 7.588 1.00 92.44 130 PHE A CA 1
ATOM 1013 C C . PHE A 1 130 ? -3.919 -1.372 8.622 1.00 92.44 130 PHE A C 1
ATOM 1015 O O . PHE A 1 130 ? -4.729 -0.950 9.448 1.00 92.44 130 PHE A O 1
ATOM 1022 N N . LEU A 1 131 ? -2.661 -0.923 8.594 1.00 93.50 131 LEU A N 1
ATOM 1023 C CA . LEU A 1 131 ? -2.167 0.053 9.567 1.00 93.50 131 LEU A CA 1
ATOM 1024 C C . LEU A 1 131 ? -2.987 1.360 9.563 1.00 93.50 131 LEU A C 1
ATOM 1026 O O . LEU A 1 131 ? -3.343 1.814 10.654 1.00 93.50 131 LEU A O 1
ATOM 1030 N N . PRO A 1 132 ? -3.383 1.931 8.403 1.00 95.25 132 PRO A N 1
ATOM 1031 C CA . PRO A 1 132 ? -4.343 3.034 8.345 1.00 95.25 132 PRO A CA 1
ATOM 1032 C C . PRO A 1 132 ? -5.644 2.766 9.101 1.00 95.25 132 PRO A C 1
ATOM 1034 O O . PRO A 1 132 ? -6.121 3.636 9.824 1.00 95.25 132 PRO A O 1
ATOM 1037 N N . THR A 1 133 ? -6.187 1.549 9.007 1.00 95.81 133 THR A N 1
ATOM 1038 C CA . THR A 1 133 ? -7.408 1.165 9.726 1.00 95.81 133 THR A CA 1
ATOM 1039 C C . THR A 1 133 ? -7.174 1.190 11.233 1.00 95.81 133 THR A C 1
ATOM 1041 O O . THR A 1 133 ? -7.965 1.788 11.965 1.00 95.81 133 THR A O 1
ATOM 1044 N N . PHE A 1 134 ? -6.075 0.601 11.711 1.00 94.94 134 PHE A N 1
ATOM 1045 C CA . PHE A 1 134 ? -5.748 0.582 13.140 1.00 94.94 134 PHE A CA 1
ATOM 1046 C C . PHE A 1 134 ? -5.579 2.000 13.686 1.00 94.94 134 PHE A C 1
ATOM 1048 O O . PHE A 1 134 ? -6.197 2.366 14.688 1.00 94.94 134 PHE A O 1
ATOM 1055 N N . LEU A 1 135 ? -4.796 2.827 12.989 1.00 95.25 135 LEU A N 1
ATOM 1056 C CA . LEU A 1 135 ? -4.566 4.219 13.363 1.00 95.25 135 LEU A CA 1
ATOM 1057 C C . LEU A 1 135 ? -5.869 5.028 13.353 1.00 95.25 135 LEU A C 1
ATOM 1059 O O . LEU A 1 135 ? -6.121 5.786 14.291 1.00 95.25 135 LEU A O 1
ATOM 1063 N N . ASN A 1 136 ? -6.735 4.822 12.356 1.00 95.88 136 ASN A N 1
ATOM 1064 C CA . ASN A 1 136 ? -8.008 5.529 12.251 1.00 95.88 136 ASN A CA 1
ATOM 1065 C C . ASN A 1 136 ? -8.965 5.191 13.402 1.00 95.88 136 ASN A C 1
ATOM 1067 O O . ASN A 1 136 ? -9.617 6.081 13.950 1.00 95.88 136 ASN A O 1
ATOM 1071 N N . PHE A 1 137 ? -9.010 3.924 13.819 1.00 95.38 137 PHE A N 1
ATOM 1072 C CA . PHE A 1 137 ? -9.792 3.495 14.980 1.00 95.38 137 PHE A CA 1
ATOM 1073 C C . PHE A 1 137 ? -9.244 4.084 16.284 1.00 95.38 137 PHE A C 1
ATOM 1075 O O . PHE A 1 137 ? -10.003 4.654 17.075 1.00 95.38 137 PHE A O 1
ATOM 1082 N N . LEU A 1 138 ? -7.930 3.989 16.500 1.00 95.00 138 LEU A N 1
ATOM 1083 C CA . LEU A 1 138 ? -7.285 4.467 17.725 1.00 95.00 138 LEU A CA 1
ATOM 1084 C C . LEU A 1 138 ? -7.399 5.989 17.885 1.00 95.00 138 LEU A C 1
ATOM 1086 O O . LEU A 1 138 ? -7.699 6.466 18.985 1.00 95.00 138 LEU A O 1
ATOM 1090 N N . ALA A 1 139 ? -7.221 6.745 16.798 1.00 93.44 139 ALA A N 1
ATOM 1091 C CA . ALA A 1 139 ? -7.357 8.202 16.780 1.00 93.44 139 ALA A CA 1
ATOM 1092 C C . ALA A 1 139 ? -8.794 8.664 17.083 1.00 93.44 139 ALA A C 1
ATOM 1094 O O . ALA A 1 139 ? -8.992 9.695 17.723 1.00 93.44 139 ALA A O 1
ATOM 1095 N N . GLN A 1 140 ? -9.801 7.866 16.717 1.00 94.12 140 GLN A N 1
ATOM 1096 C CA . GLN A 1 140 ? -11.216 8.125 17.013 1.00 94.12 140 GLN A CA 1
ATOM 1097 C C . GLN A 1 140 ? -11.684 7.543 18.361 1.00 94.12 140 GLN A C 1
ATOM 1099 O O . GLN A 1 140 ? -12.878 7.357 18.590 1.00 94.12 140 GLN A O 1
ATOM 1104 N N . SER A 1 141 ? -10.759 7.268 19.283 1.00 93.12 141 SER A N 1
ATOM 1105 C CA . SER A 1 141 ? -11.069 6.768 20.630 1.00 93.12 141 SER A CA 1
ATOM 1106 C C . SER A 1 141 ? -11.751 5.411 20.707 1.00 93.12 141 SER A C 1
ATOM 1108 O O . SER A 1 141 ? -12.514 5.143 21.634 1.00 93.12 141 SER A O 1
ATOM 1110 N N . ARG A 1 142 ? -11.400 4.516 19.781 1.00 94.00 142 ARG A N 1
ATOM 1111 C CA . ARG A 1 142 ? -11.828 3.113 19.789 1.00 94.00 142 ARG A CA 1
ATOM 1112 C C . ARG A 1 142 ? -10.689 2.208 20.258 1.00 94.00 142 ARG A C 1
ATOM 1114 O O . ARG A 1 142 ? -9.517 2.546 20.108 1.00 94.00 142 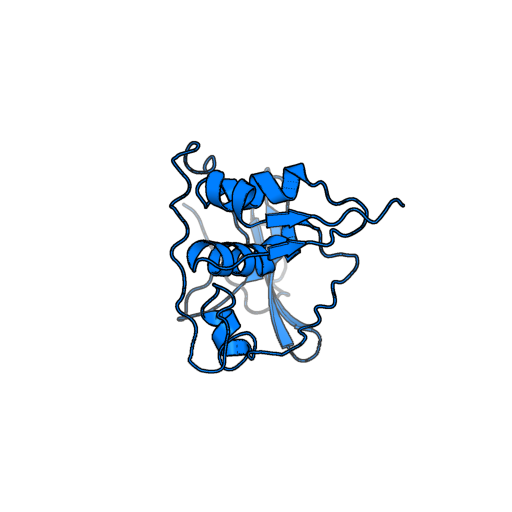ARG A O 1
ATOM 1121 N N . GLY A 1 143 ? -11.054 1.078 20.859 1.00 94.38 143 GLY A N 1
ATOM 1122 C CA . GLY A 1 143 ? -10.121 0.023 21.254 1.00 94.38 143 GLY A CA 1
ATOM 1123 C C . GLY A 1 143 ? -9.915 -1.008 20.148 1.00 94.38 143 GLY A C 1
ATOM 1124 O O . GLY A 1 143 ? -10.778 -1.177 19.287 1.00 94.38 143 GLY A O 1
ATOM 1125 N N . MET A 1 144 ? -8.786 -1.709 20.201 1.00 94.81 144 MET A N 1
ATOM 1126 C CA . MET A 1 144 ? -8.434 -2.797 19.292 1.00 94.81 144 MET A CA 1
ATOM 1127 C C . MET A 1 144 ? -7.999 -4.020 20.099 1.00 94.81 144 MET A C 1
ATOM 1129 O O . MET A 1 144 ? -7.173 -3.912 21.006 1.00 94.81 144 MET A O 1
ATOM 1133 N N . ILE A 1 145 ? -8.533 -5.186 19.736 1.00 95.00 145 ILE A N 1
ATOM 1134 C CA . ILE A 1 145 ? -8.006 -6.482 20.166 1.00 95.00 145 ILE A CA 1
ATOM 1135 C C . ILE A 1 145 ? -7.369 -7.128 18.939 1.00 95.00 145 ILE A C 1
ATOM 1137 O O . ILE A 1 145 ? -8.031 -7.278 17.914 1.00 95.00 145 ILE A O 1
ATOM 1141 N N . ALA A 1 146 ? -6.088 -7.464 19.036 1.00 92.56 146 ALA A N 1
ATOM 1142 C CA . ALA A 1 146 ? -5.321 -8.083 17.968 1.00 92.56 146 ALA A CA 1
ATOM 1143 C C . ALA A 1 146 ? -5.078 -9.561 18.280 1.00 92.56 146 ALA A C 1
ATOM 1145 O O . ALA A 1 146 ? -4.712 -9.904 19.404 1.00 92.56 146 ALA A O 1
ATOM 1146 N N . ILE A 1 147 ? -5.240 -10.415 17.275 1.00 91.69 147 ILE A N 1
ATOM 1147 C CA . ILE A 1 147 ? -4.746 -11.793 17.276 1.00 91.69 147 ILE A CA 1
ATOM 1148 C C . ILE A 1 147 ? -3.727 -11.841 16.144 1.00 91.69 147 ILE A C 1
ATOM 1150 O O . ILE A 1 147 ? -4.103 -11.692 14.983 1.00 91.69 147 ILE A O 1
ATOM 1154 N N . LEU A 1 148 ? -2.447 -11.945 16.488 1.00 88.62 148 LEU A N 1
ATOM 1155 C CA . LEU A 1 148 ? -1.368 -11.874 15.505 1.00 88.62 148 LEU A CA 1
ATOM 1156 C C . LEU A 1 148 ? -1.190 -13.212 14.793 1.00 88.62 148 LEU A C 1
ATOM 1158 O O . LEU A 1 148 ? -1.323 -14.265 15.425 1.00 88.62 148 LEU A O 1
ATOM 1162 N N . ALA A 1 149 ? -0.861 -13.190 13.501 1.00 82.69 149 ALA A N 1
ATOM 1163 C CA . ALA A 1 149 ? -0.521 -14.417 12.796 1.00 82.69 149 ALA A CA 1
ATOM 1164 C C . ALA A 1 149 ? 0.801 -15.002 13.324 1.00 82.69 149 ALA A C 1
ATOM 1166 O O . ALA A 1 149 ? 1.642 -14.304 13.898 1.00 82.69 149 ALA A O 1
ATOM 1167 N N . ALA A 1 150 ? 1.004 -16.304 13.120 1.00 77.69 150 ALA A N 1
ATOM 1168 C CA . ALA A 1 150 ? 2.238 -16.964 13.525 1.00 77.69 150 ALA A CA 1
ATOM 1169 C C . ALA A 1 150 ? 3.460 -16.298 12.861 1.00 77.69 150 ALA A C 1
ATOM 1171 O O . ALA A 1 150 ? 3.519 -16.159 11.640 1.00 77.69 150 ALA A O 1
ATOM 1172 N N . GLY A 1 151 ? 4.444 -15.898 13.672 1.00 78.25 151 GLY A N 1
ATOM 1173 C CA . GLY A 1 151 ? 5.662 -15.218 13.213 1.00 78.25 151 GLY A CA 1
ATOM 1174 C C . GLY A 1 151 ? 5.605 -13.686 13.254 1.00 78.25 151 GLY A C 1
ATOM 1175 O O . GLY A 1 151 ? 6.635 -13.033 13.065 1.00 78.25 151 GLY A O 1
ATOM 1176 N N . GLU A 1 152 ? 4.448 -13.094 13.553 1.00 83.00 152 GLU A N 1
ATOM 1177 C CA . GLU A 1 152 ? 4.359 -11.673 13.880 1.00 83.00 152 GLU A CA 1
ATOM 1178 C C . GLU A 1 152 ? 4.820 -11.399 15.316 1.00 83.00 152 GLU A C 1
ATOM 1180 O O . GLU A 1 152 ? 4.547 -12.160 16.242 1.00 83.00 152 GLU A O 1
ATOM 1185 N N . SER A 1 153 ? 5.528 -10.284 15.504 1.00 85.69 153 SER A N 1
ATOM 1186 C CA . SER A 1 153 ? 6.000 -9.848 16.820 1.00 85.69 153 SER A CA 1
ATOM 1187 C C . SER A 1 153 ? 5.104 -8.744 17.373 1.00 85.69 153 SER A C 1
ATOM 1189 O O . SER A 1 153 ? 4.791 -7.776 16.675 1.00 85.69 153 SER A O 1
ATOM 1191 N N . HIS A 1 154 ? 4.771 -8.858 18.659 1.00 87.94 154 HIS A N 1
ATOM 1192 C CA . HIS A 1 154 ? 4.104 -7.816 19.439 1.00 87.94 154 HIS A CA 1
ATOM 1193 C C . HIS A 1 154 ? 4.815 -6.459 19.332 1.00 87.94 154 HIS A C 1
ATOM 1195 O O . HIS A 1 154 ? 4.162 -5.429 19.144 1.00 87.94 154 HIS A O 1
ATOM 1201 N N . ASP A 1 155 ? 6.149 -6.467 19.380 1.00 89.31 155 ASP A N 1
ATOM 1202 C CA . ASP A 1 155 ? 6.967 -5.256 19.300 1.00 89.31 155 ASP A CA 1
ATOM 1203 C C . ASP A 1 155 ? 6.849 -4.603 17.922 1.00 89.31 155 ASP A C 1
ATOM 1205 O O . ASP A 1 155 ? 6.718 -3.386 17.822 1.00 89.31 155 ASP A O 1
ATOM 1209 N N . LYS A 1 156 ? 6.780 -5.404 16.849 1.00 86.56 156 LYS A N 1
ATOM 1210 C CA . LYS A 1 156 ? 6.598 -4.875 15.488 1.00 86.56 156 LYS A CA 1
ATOM 1211 C C . LYS A 1 156 ? 5.261 -4.156 15.322 1.00 86.56 156 LYS A C 1
ATOM 1213 O O . LYS A 1 156 ? 5.227 -3.074 14.730 1.00 86.56 156 LYS A O 1
ATOM 1218 N N . LEU A 1 157 ? 4.165 -4.720 15.840 1.00 89.81 157 LEU A N 1
ATOM 1219 C CA . LEU A 1 157 ? 2.863 -4.045 15.808 1.00 89.81 157 LEU A CA 1
ATOM 1220 C C . LEU A 1 157 ? 2.918 -2.727 16.599 1.00 89.81 157 LEU A C 1
ATOM 1222 O O . LEU A 1 157 ? 2.457 -1.690 16.110 1.00 89.81 157 LEU A O 1
ATOM 1226 N N . ARG A 1 158 ? 3.521 -2.749 17.796 1.00 92.12 158 ARG A N 1
ATOM 1227 C CA . ARG A 1 158 ? 3.690 -1.556 18.636 1.00 92.12 158 ARG A CA 1
ATOM 1228 C C . ARG A 1 158 ? 4.491 -0.471 17.925 1.00 92.12 158 ARG A C 1
ATOM 1230 O O . ARG A 1 158 ? 4.044 0.674 17.863 1.00 92.12 158 ARG A O 1
ATOM 1237 N N . ASP A 1 159 ? 5.635 -0.812 17.353 1.00 90.19 159 ASP A N 1
ATOM 1238 C CA . ASP A 1 159 ? 6.496 0.136 16.644 1.00 90.19 159 ASP A CA 1
ATOM 1239 C C . ASP A 1 159 ? 5.803 0.713 15.405 1.00 90.19 159 ASP A C 1
ATOM 1241 O O . ASP A 1 159 ? 5.960 1.894 15.089 1.00 90.19 159 ASP A O 1
ATOM 1245 N N . SER A 1 160 ? 4.985 -0.090 14.720 1.00 89.06 160 SER A N 1
ATOM 1246 C CA . SER A 1 160 ? 4.228 0.350 13.542 1.00 89.06 160 SER A CA 1
ATOM 1247 C C . SER A 1 160 ? 3.159 1.381 13.904 1.00 89.06 160 SER A C 1
ATOM 1249 O O . SER A 1 160 ? 3.036 2.402 13.229 1.00 89.06 160 SER A O 1
ATOM 1251 N N . ILE A 1 161 ? 2.423 1.159 14.998 1.00 91.38 161 ILE A N 1
ATOM 1252 C CA . ILE A 1 161 ? 1.384 2.083 15.473 1.00 91.38 161 ILE A CA 1
ATOM 1253 C C . ILE A 1 161 ? 2.002 3.337 16.101 1.00 91.38 161 ILE A C 1
ATOM 1255 O O . ILE A 1 161 ? 1.612 4.457 15.767 1.00 91.38 161 ILE A O 1
ATOM 1259 N N . THR A 1 162 ? 2.978 3.178 16.998 1.00 91.56 162 THR A N 1
ATOM 1260 C CA . THR A 1 162 ? 3.560 4.303 17.754 1.00 91.56 162 THR A CA 1
ATOM 1261 C C . THR A 1 162 ? 4.429 5.226 16.900 1.00 91.56 162 THR A C 1
ATOM 1263 O O . THR A 1 162 ? 4.691 6.360 17.295 1.00 91.56 162 THR A O 1
ATOM 1266 N N . ARG A 1 163 ? 4.805 4.797 15.687 1.00 88.50 163 ARG A N 1
ATOM 1267 C CA . ARG A 1 163 ? 5.425 5.667 14.682 1.00 88.50 163 ARG A CA 1
ATOM 1268 C C . ARG A 1 163 ? 4.533 6.851 14.318 1.00 88.50 163 ARG A C 1
ATOM 1270 O O . ARG A 1 163 ? 5.045 7.952 14.194 1.00 88.50 163 ARG A O 1
ATOM 1277 N N . SER A 1 164 ? 3.229 6.638 14.157 1.00 86.00 164 SER A N 1
ATOM 1278 C CA . SER A 1 164 ? 2.285 7.652 13.649 1.00 86.00 164 SER A CA 1
ATOM 1279 C C . SER A 1 164 ? 1.205 8.037 14.662 1.00 86.00 164 SER A C 1
ATOM 1281 O O . SER A 1 164 ? 0.254 8.743 14.330 1.00 86.00 164 SER A O 1
ATOM 1283 N N . SER A 1 165 ? 1.332 7.581 15.906 1.00 88.50 165 SER A N 1
ATOM 1284 C CA . SER A 1 165 ? 0.374 7.827 16.980 1.00 88.50 165 SER A CA 1
ATOM 1285 C C . SER A 1 165 ? 1.098 7.970 18.321 1.00 88.50 165 SER A C 1
ATOM 1287 O O . SER A 1 165 ? 2.070 7.254 18.562 1.00 88.50 165 SER A O 1
ATOM 1289 N N . PRO A 1 166 ? 0.615 8.821 19.246 1.00 89.12 166 PRO A N 1
ATOM 1290 C CA . PRO A 1 166 ? 1.148 8.884 20.602 1.00 89.12 166 PRO A CA 1
ATOM 1291 C C . PRO A 1 166 ? 1.198 7.496 21.278 1.00 89.12 166 PRO A C 1
ATOM 1293 O O . PRO A 1 166 ? 0.183 6.789 21.256 1.00 89.12 166 PRO A O 1
ATOM 1296 N N . PRO A 1 167 ? 2.315 7.113 21.934 1.00 89.88 167 PRO A N 1
ATOM 1297 C CA . PRO A 1 167 ? 2.473 5.778 22.522 1.00 89.88 167 PRO A CA 1
ATOM 1298 C C . PRO A 1 167 ? 1.381 5.384 23.519 1.00 89.88 167 PRO A C 1
ATOM 1300 O O . PRO A 1 167 ? 0.908 4.251 23.507 1.00 89.88 167 PRO A O 1
ATOM 1303 N N . HIS A 1 168 ? 0.897 6.344 24.312 1.00 90.31 168 HIS A N 1
ATOM 1304 C CA . HIS A 1 168 ? -0.144 6.097 25.310 1.00 90.31 168 HIS A CA 1
ATOM 1305 C C . HIS A 1 168 ? -1.456 5.567 24.705 1.00 90.31 168 HIS A C 1
ATOM 1307 O O . HIS A 1 168 ? -2.204 4.873 25.395 1.00 90.31 168 HIS A O 1
ATOM 1313 N N . LEU A 1 169 ? -1.759 5.870 23.433 1.00 91.12 169 LEU A N 1
ATOM 1314 C CA . LEU A 1 169 ? -2.943 5.328 22.764 1.00 91.12 169 LEU A CA 1
ATOM 1315 C C . LEU A 1 169 ? -2.818 3.820 22.560 1.00 91.12 169 LEU A C 1
ATOM 1317 O O . LEU A 1 169 ? -3.792 3.105 22.772 1.00 91.12 169 LEU A O 1
ATOM 1321 N N . PHE A 1 170 ? -1.625 3.332 22.216 1.00 93.12 170 PHE A N 1
ATOM 1322 C CA . PHE A 1 170 ? -1.371 1.899 22.116 1.00 93.12 170 PHE A CA 1
ATOM 1323 C C . PHE A 1 170 ? -1.527 1.234 23.487 1.00 93.12 170 PHE A C 1
ATOM 1325 O O . PHE A 1 170 ? -2.353 0.338 23.650 1.00 93.12 170 PHE A O 1
ATOM 1332 N N . ASP A 1 171 ? -0.809 1.740 24.493 1.00 93.12 171 ASP A N 1
ATOM 1333 C CA . ASP A 1 171 ? -0.740 1.118 25.820 1.00 93.12 171 ASP A CA 1
ATOM 1334 C C . ASP A 1 171 ? -2.131 1.042 26.497 1.00 93.12 171 ASP A C 1
ATOM 1336 O O . ASP A 1 171 ? -2.476 0.071 27.181 1.00 93.12 171 ASP A O 1
ATOM 1340 N N . THR A 1 172 ? -2.989 2.041 26.264 1.00 94.56 172 THR A N 1
ATOM 1341 C CA . THR A 1 172 ? -4.329 2.099 26.871 1.00 94.56 172 THR A CA 1
ATOM 1342 C C . THR A 1 172 ? -5.422 1.400 26.061 1.00 94.56 172 THR A C 1
ATOM 1344 O O . THR A 1 172 ? -6.372 0.910 26.673 1.00 94.56 172 THR A O 1
ATOM 1347 N N . ARG A 1 173 ? -5.316 1.327 2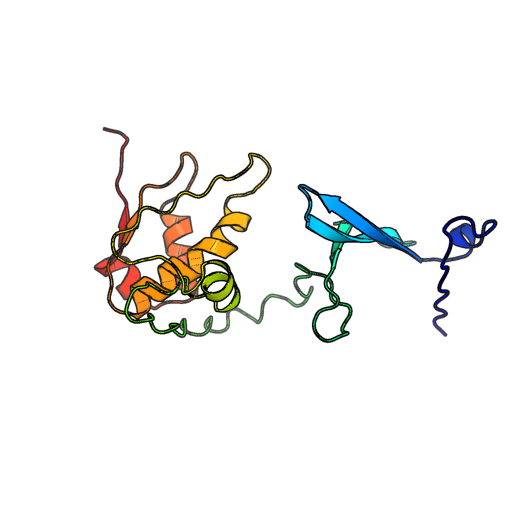4.724 1.00 95.19 173 ARG A N 1
ATOM 1348 C CA . ARG A 1 173 ? -6.429 0.913 23.839 1.00 95.19 173 ARG A CA 1
ATOM 1349 C C . ARG A 1 173 ? -6.164 -0.336 23.004 1.00 95.19 173 ARG A C 1
ATOM 1351 O O . ARG A 1 173 ? -7.114 -0.852 22.417 1.00 95.19 173 ARG A O 1
ATOM 1358 N N . VAL A 1 174 ? -4.929 -0.828 22.949 1.00 96.19 174 VAL A N 1
ATOM 1359 C CA . VAL A 1 174 ? -4.582 -2.054 22.221 1.00 96.19 174 VAL A CA 1
ATOM 1360 C C . VAL A 1 174 ? -4.382 -3.196 23.209 1.00 96.19 174 VAL A C 1
ATOM 1362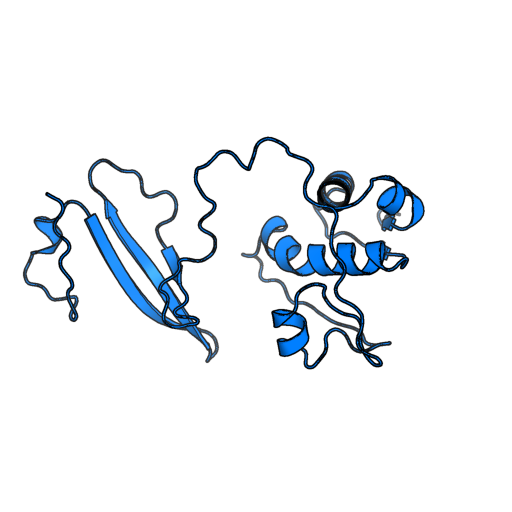 O O . VAL A 1 174 ? -3.692 -3.065 24.222 1.00 96.19 174 VAL A O 1
ATOM 1365 N N . ARG A 1 175 ? -5.009 -4.335 22.927 1.00 95.12 175 ARG A N 1
ATOM 1366 C CA . ARG A 1 175 ? -4.774 -5.600 23.627 1.00 95.12 175 ARG A CA 1
ATOM 1367 C C . ARG A 1 175 ? -4.396 -6.643 22.601 1.00 95.12 175 ARG A C 1
ATOM 1369 O O . ARG A 1 175 ? -5.049 -6.738 21.568 1.00 95.12 175 ARG A O 1
ATOM 1376 N N . ILE A 1 176 ? -3.353 -7.407 22.882 1.00 93.38 176 ILE A N 1
ATOM 1377 C CA . ILE A 1 176 ? -2.941 -8.498 22.009 1.00 93.38 176 ILE A CA 1
ATOM 1378 C C . ILE A 1 176 ? -3.241 -9.794 22.739 1.00 93.38 176 ILE A C 1
ATOM 1380 O O . ILE A 1 176 ? -2.844 -9.961 23.892 1.00 93.38 176 ILE A O 1
ATOM 1384 N N . ALA A 1 177 ? -4.042 -10.642 22.106 1.00 89.12 177 ALA A N 1
ATOM 1385 C CA . ALA A 1 177 ? -4.407 -11.927 22.662 1.00 89.12 177 ALA A CA 1
ATOM 1386 C C . ALA A 1 177 ? -3.272 -12.917 22.406 1.00 89.12 177 ALA A C 1
ATOM 1388 O O . ALA A 1 177 ? -2.871 -13.122 21.260 1.00 89.12 177 ALA A O 1
ATOM 1389 N N . ASP A 1 178 ? -2.791 -13.528 23.481 1.00 79.88 178 ASP A N 1
ATOM 1390 C CA . ASP A 1 178 ? -1.892 -14.668 23.408 1.00 79.88 178 ASP A CA 1
ATOM 1391 C C . ASP A 1 178 ? -2.727 -15.954 23.345 1.00 79.88 178 ASP A C 1
ATOM 1393 O O . ASP A 1 178 ? -3.690 -16.118 24.099 1.00 79.88 178 ASP A O 1
ATOM 1397 N N . TYR A 1 179 ? -2.386 -16.836 22.412 1.00 68.19 179 TYR A N 1
ATOM 1398 C CA . TYR A 1 179 ? -3.048 -18.122 22.20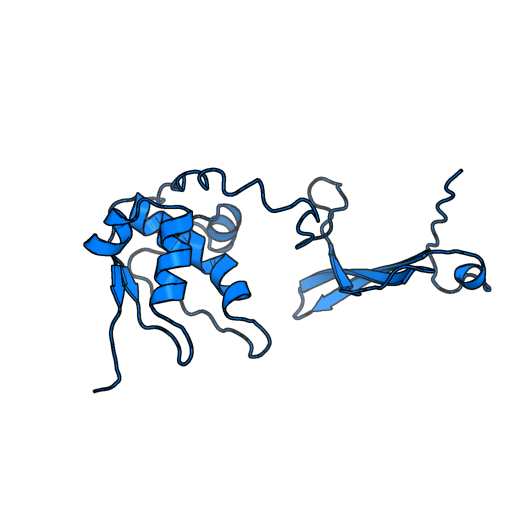3 1.00 68.19 179 TYR A CA 1
ATOM 1399 C C . TYR A 1 179 ? -2.112 -19.312 22.453 1.00 68.19 179 TYR A C 1
ATOM 1401 O O . TYR A 1 179 ? -2.494 -20.442 22.158 1.00 68.19 179 TYR A O 1
ATOM 1409 N N . THR A 1 180 ? -0.921 -19.107 23.035 1.00 58.94 180 THR A N 1
ATOM 1410 C CA . THR A 1 180 ? -0.023 -20.203 23.450 1.00 58.94 180 THR A CA 1
ATOM 1411 C C . THR A 1 180 ? -0.390 -20.810 24.815 1.00 58.94 180 THR A C 1
ATOM 1413 O O . THR A 1 180 ? 0.495 -21.046 25.639 1.00 58.94 180 THR A O 1
ATOM 1416 N N . ALA A 1 181 ? -1.680 -21.038 25.074 1.00 46.59 181 ALA A N 1
ATOM 1417 C CA . ALA A 1 181 ? -2.154 -21.748 26.269 1.00 46.59 181 ALA A CA 1
ATOM 1418 C C . ALA A 1 181 ? -2.238 -23.263 26.035 1.00 46.59 181 ALA A C 1
ATOM 1420 O O . ALA A 1 181 ? -2.718 -23.665 24.950 1.00 46.59 181 ALA A O 1
#

Organism: NCBI:txid410659

Radius of gyration: 21.54 Å; chains: 1; bounding box: 50×37×62 Å

Foldseek 3Di:
DDDDDDDPDPPPPCVVVVDQWDKDWDWDADPNDIWIKIAGPHHHPDDDPDGIFTWDCPVNDTDTPPPDPPPDPPPLDQQAAQDADDADPQEQAQLDPVVCVVVVRHHGPPDDDDDDDDPPQDPVRCCVRRLSNVSNQLVVPAADEDEDDPPDDPVVNLCSNVSRHPSVSCVPRYHYDDPPD

pLDDT: mean 86.51, std 13.98, range [35.78, 97.62]